Protein AF-A0A7X5VST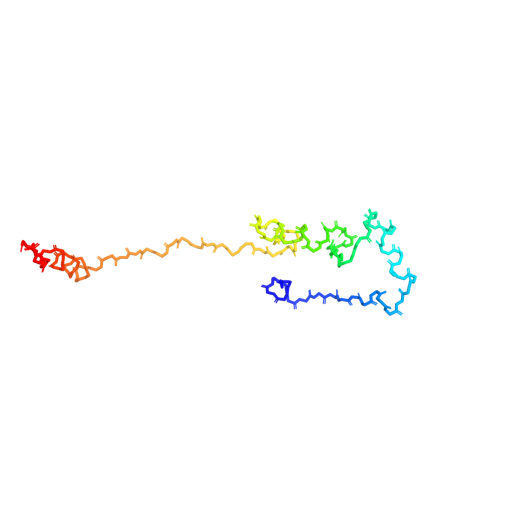8-F1 (afdb_monomer_lite)

Structure (mmCIF, N/CA/C/O backbone):
data_AF-A0A7X5VST8-F1
#
_entry.id   AF-A0A7X5VST8-F1
#
loop_
_atom_site.group_PDB
_atom_site.id
_atom_site.type_symbol
_atom_site.label_atom_id
_atom_site.label_alt_id
_atom_site.label_comp_id
_atom_site.label_asym_id
_atom_site.label_entity_id
_atom_site.label_seq_id
_atom_site.pdbx_PDB_ins_code
_atom_site.Cartn_x
_atom_site.Cartn_y
_atom_site.Cartn_z
_atom_site.occupancy
_atom_site.B_iso_or_equiv
_atom_site.auth_seq_id
_atom_site.auth_comp_id
_atom_site.auth_asym_id
_atom_site.auth_atom_id
_atom_site.pdbx_PDB_model_num
ATOM 1 N N . LEU A 1 1 ? 1.049 -5.183 6.070 1.00 91.12 1 LEU A N 1
ATOM 2 C CA . LEU A 1 1 ? -0.090 -4.242 6.020 1.00 91.12 1 LEU A CA 1
ATOM 3 C C . LEU A 1 1 ? -1.212 -4.861 5.197 1.00 91.12 1 LEU A C 1
ATOM 5 O O . LEU A 1 1 ? -2.142 -5.366 5.803 1.00 91.12 1 LEU A O 1
ATOM 9 N N . LEU A 1 2 ? -1.073 -4.958 3.869 1.00 93.94 2 LEU A N 1
ATOM 10 C CA . LEU A 1 2 ? -2.132 -5.489 2.993 1.00 93.94 2 LEU A CA 1
ATOM 11 C C . LEU A 1 2 ? -2.541 -6.942 3.296 1.00 93.94 2 LEU A C 1
ATOM 13 O O . LEU A 1 2 ? -3.728 -7.238 3.233 1.00 93.94 2 LEU A O 1
ATOM 17 N N . ASP A 1 3 ? -1.607 -7.802 3.726 1.00 94.00 3 ASP A N 1
ATOM 18 C CA . ASP A 1 3 ? -1.906 -9.184 4.162 1.00 94.00 3 ASP A CA 1
ATOM 19 C C . ASP A 1 3 ? -2.980 -9.275 5.262 1.00 94.00 3 ASP A C 1
ATOM 21 O O . ASP A 1 3 ? -3.622 -10.307 5.418 1.00 94.00 3 ASP A O 1
ATOM 25 N N . GLY A 1 4 ? -3.145 -8.215 6.063 1.00 91.06 4 GLY A N 1
ATOM 26 C CA . GLY A 1 4 ? -4.146 -8.148 7.128 1.00 91.06 4 GLY A CA 1
ATOM 27 C C . GLY A 1 4 ? -5.471 -7.508 6.709 1.00 91.06 4 GLY A C 1
ATOM 28 O O . GLY A 1 4 ? -6.390 -7.476 7.519 1.00 91.06 4 GLY A O 1
ATOM 29 N N . MET A 1 5 ? -5.568 -6.977 5.487 1.00 90.50 5 MET A N 1
ATOM 30 C CA . MET A 1 5 ? -6.724 -6.201 5.016 1.00 90.50 5 MET A CA 1
ATOM 31 C C . MET A 1 5 ? -7.468 -6.875 3.872 1.00 90.50 5 MET A C 1
ATOM 33 O O . MET A 1 5 ? -8.689 -6.781 3.798 1.00 90.50 5 MET A O 1
ATOM 37 N N . VAL A 1 6 ? -6.746 -7.534 2.965 1.00 91.19 6 VAL A N 1
ATOM 38 C CA . VAL A 1 6 ? -7.321 -8.150 1.766 1.00 91.19 6 VAL A CA 1
ATOM 39 C C . VAL A 1 6 ? -6.895 -9.605 1.655 1.00 91.19 6 VAL A C 1
ATOM 41 O O . VAL A 1 6 ? -5.788 -9.969 2.039 1.00 91.19 6 VAL A O 1
ATOM 44 N N . ALA A 1 7 ? -7.784 -10.437 1.113 1.00 89.56 7 ALA A N 1
ATOM 45 C CA . ALA A 1 7 ? -7.512 -11.861 0.932 1.00 89.56 7 ALA A CA 1
ATOM 46 C C . ALA A 1 7 ? -6.468 -12.118 -0.165 1.00 89.56 7 ALA A C 1
ATOM 48 O O . ALA A 1 7 ? -5.620 -12.990 -0.007 1.00 89.56 7 ALA A O 1
ATOM 49 N N . ASP A 1 8 ? -6.519 -11.338 -1.250 1.00 92.06 8 ASP A N 1
ATOM 50 C CA . ASP A 1 8 ? -5.693 -11.545 -2.435 1.00 92.06 8 ASP A CA 1
ATOM 51 C C . ASP A 1 8 ? -5.213 -10.213 -3.021 1.00 92.06 8 ASP A C 1
ATOM 53 O O . ASP A 1 8 ? -5.974 -9.255 -3.166 1.00 92.06 8 ASP A O 1
ATOM 57 N N . TYR A 1 9 ? -3.941 -10.173 -3.413 1.00 95.38 9 TYR A N 1
ATOM 58 C CA . TYR A 1 9 ? -3.337 -9.092 -4.188 1.00 95.38 9 TYR A CA 1
ATOM 59 C C . TYR A 1 9 ? -2.166 -9.636 -5.015 1.00 95.38 9 TYR A C 1
ATOM 61 O O . TYR A 1 9 ? -1.674 -10.740 -4.786 1.00 95.38 9 TYR A O 1
ATOM 69 N N . THR A 1 10 ? -1.721 -8.875 -6.014 1.00 96.06 10 THR A N 1
ATOM 70 C CA . THR A 1 10 ? -0.576 -9.247 -6.859 1.00 96.06 10 THR A CA 1
ATOM 71 C C . THR A 1 10 ? 0.609 -8.341 -6.569 1.00 96.06 10 THR A C 1
ATOM 73 O O . THR A 1 10 ? 0.458 -7.125 -6.473 1.00 96.06 10 THR A O 1
ATOM 76 N N . THR A 1 11 ? 1.798 -8.931 -6.473 1.00 95.69 11 THR A N 1
ATOM 77 C CA . THR A 1 11 ? 3.066 -8.203 -6.405 1.00 95.69 11 THR A CA 1
ATOM 78 C C . THR A 1 11 ? 3.809 -8.328 -7.727 1.00 95.69 11 THR A C 1
ATOM 80 O O . THR A 1 11 ? 3.755 -9.355 -8.403 1.00 95.69 11 THR A O 1
ATOM 83 N N . VAL A 1 12 ? 4.502 -7.260 -8.113 1.00 95.50 12 VAL A N 1
ATOM 84 C CA . VAL A 1 12 ? 5.356 -7.238 -9.302 1.00 95.50 12 VAL A CA 1
ATOM 85 C C . VAL A 1 12 ? 6.747 -6.810 -8.861 1.00 95.50 12 VAL A C 1
ATOM 87 O O . VAL A 1 12 ? 6.924 -5.706 -8.344 1.00 95.50 12 VAL A O 1
ATOM 90 N N . ASP A 1 13 ? 7.734 -7.685 -9.057 1.00 95.56 13 ASP A N 1
ATOM 91 C CA . ASP A 1 13 ? 9.133 -7.343 -8.814 1.00 95.56 13 ASP A CA 1
ATOM 92 C C . ASP A 1 13 ? 9.680 -6.517 -9.981 1.00 95.56 13 ASP A C 1
ATOM 94 O O . ASP A 1 13 ? 10.097 -7.031 -11.018 1.00 95.56 13 ASP A O 1
ATOM 98 N N . VAL A 1 14 ? 9.684 -5.205 -9.791 1.00 94.75 14 VAL A N 1
ATOM 99 C CA . VAL A 1 14 ? 10.195 -4.248 -10.775 1.00 94.75 14 VAL A CA 1
ATOM 100 C C . VAL A 1 14 ? 11.723 -4.206 -10.833 1.00 94.75 14 VAL A C 1
ATOM 102 O O . VAL A 1 14 ? 12.280 -3.602 -11.743 1.00 94.75 14 VAL A O 1
ATOM 105 N N . LEU A 1 15 ? 12.440 -4.821 -9.888 1.00 93.69 15 LEU A N 1
ATOM 106 C CA . LEU A 1 15 ? 13.902 -4.889 -9.950 1.00 93.69 15 LEU A CA 1
ATOM 107 C C . LEU A 1 15 ? 14.377 -5.928 -10.971 1.00 93.69 15 LEU A C 1
ATOM 109 O O . LEU A 1 15 ? 15.501 -5.819 -11.464 1.00 93.69 15 LEU A O 1
ATOM 113 N N . ALA A 1 16 ? 13.520 -6.891 -11.319 1.00 96.44 16 ALA A N 1
ATOM 114 C CA . ALA A 1 16 ? 13.796 -7.899 -12.335 1.00 96.44 16 ALA A CA 1
ATOM 115 C C . ALA A 1 16 ? 13.731 -7.351 -13.776 1.00 96.44 16 ALA A C 1
ATOM 117 O O . ALA A 1 16 ? 14.372 -7.916 -14.662 1.00 96.44 16 ALA A O 1
ATOM 118 N N . ASP A 1 17 ? 12.998 -6.255 -14.014 1.00 95.56 17 ASP A N 1
ATOM 119 C CA . ASP A 1 17 ? 12.826 -5.651 -15.341 1.00 95.56 17 ASP A CA 1
ATOM 1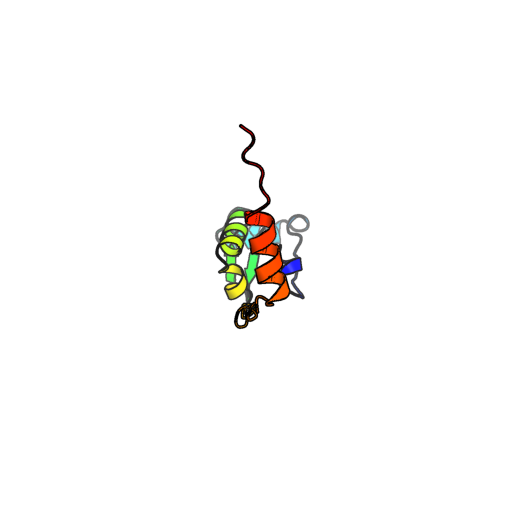20 C C . ASP A 1 17 ? 12.948 -4.111 -15.292 1.00 95.56 17 ASP A C 1
ATOM 122 O O . ASP A 1 17 ? 12.035 -3.417 -14.825 1.00 95.56 17 ASP A O 1
ATOM 126 N N . PRO A 1 18 ? 14.049 -3.541 -15.822 1.00 95.25 18 PRO A N 1
ATOM 127 C CA . PRO A 1 18 ? 14.248 -2.095 -15.881 1.00 95.25 18 PRO A CA 1
ATOM 128 C C . PRO A 1 18 ? 13.166 -1.334 -16.659 1.00 95.25 18 PRO A C 1
ATOM 130 O O . PRO A 1 18 ? 12.882 -0.188 -16.318 1.00 95.25 18 PRO A O 1
ATOM 133 N N . ALA A 1 19 ? 12.564 -1.936 -17.689 1.00 96.19 19 ALA A N 1
ATOM 134 C CA . ALA A 1 19 ? 11.531 -1.281 -18.487 1.00 96.19 19 ALA A CA 1
ATOM 135 C C . ALA A 1 19 ? 10.242 -1.109 -17.678 1.00 96.19 19 ALA A C 1
ATOM 137 O O . ALA A 1 19 ? 9.639 -0.038 -17.705 1.00 96.19 19 ALA A O 1
ATOM 138 N N . ILE A 1 20 ? 9.863 -2.125 -16.895 1.00 94.38 20 ILE A N 1
ATOM 139 C CA . ILE A 1 20 ? 8.744 -2.016 -15.950 1.00 94.38 20 ILE A CA 1
ATOM 140 C C . ILE A 1 20 ? 9.074 -0.970 -14.882 1.00 94.38 20 ILE A C 1
ATOM 142 O O . ILE A 1 20 ? 8.253 -0.100 -14.604 1.00 94.38 20 ILE A O 1
ATOM 146 N N . ARG A 1 21 ? 10.287 -1.004 -14.314 1.00 95.12 21 ARG A N 1
ATOM 147 C CA . ARG A 1 21 ? 10.707 -0.061 -13.267 1.00 95.12 21 ARG A CA 1
ATOM 148 C C . ARG A 1 21 ? 10.571 1.400 -13.675 1.00 95.12 21 ARG A C 1
ATOM 150 O O . ARG A 1 21 ? 10.123 2.205 -12.863 1.00 95.12 21 ARG A O 1
ATOM 157 N N . GLU A 1 22 ? 11.004 1.751 -14.880 1.00 96.62 22 GLU A N 1
ATOM 158 C CA . GLU A 1 22 ? 10.881 3.127 -15.364 1.00 96.62 22 GLU A CA 1
ATOM 159 C C . GLU A 1 22 ? 9.450 3.428 -15.826 1.00 96.62 22 GLU A C 1
ATOM 161 O O . GLU A 1 22 ? 8.903 4.470 -15.466 1.00 96.62 22 GLU A O 1
ATOM 166 N N . GLY A 1 23 ? 8.786 2.481 -16.498 1.00 95.56 23 GLY A N 1
ATOM 167 C CA . GLY A 1 23 ? 7.411 2.651 -16.969 1.00 95.56 23 GLY A CA 1
ATOM 168 C C . GLY A 1 23 ? 6.402 2.940 -15.852 1.00 95.56 23 GLY A C 1
ATOM 169 O O . GLY A 1 23 ? 5.547 3.808 -16.020 1.00 95.56 23 GLY A O 1
ATOM 170 N N . ILE A 1 24 ? 6.513 2.287 -14.685 1.00 95.44 24 ILE A N 1
ATOM 171 C CA . ILE A 1 24 ? 5.580 2.543 -13.571 1.00 95.44 24 ILE A CA 1
ATOM 172 C C . ILE A 1 24 ? 5.742 3.945 -12.978 1.00 95.44 24 ILE A C 1
ATOM 174 O O . ILE A 1 24 ? 4.761 4.531 -12.521 1.00 95.44 24 ILE A O 1
ATOM 178 N N . LYS A 1 25 ? 6.959 4.507 -13.006 1.00 95.94 25 LYS A N 1
ATOM 179 C CA . LYS A 1 25 ? 7.227 5.860 -12.504 1.00 95.94 25 LYS A CA 1
ATOM 180 C C . LYS A 1 25 ? 6.637 6.909 -13.430 1.00 95.94 25 LYS A C 1
ATOM 182 O O . LYS A 1 25 ? 6.064 7.885 -12.961 1.00 95.94 25 LYS A O 1
ATOM 187 N N . GLU A 1 26 ? 6.764 6.698 -14.738 1.00 96.44 26 GLU A N 1
ATOM 188 C CA . GLU A 1 26 ? 6.168 7.578 -15.742 1.00 96.44 26 GLU A CA 1
ATOM 189 C C . GLU A 1 26 ? 4.637 7.516 -15.692 1.00 96.44 26 GLU A C 1
ATOM 191 O O . GLU A 1 26 ? 3.988 8.560 -15.689 1.00 96.44 26 GLU A O 1
ATOM 196 N N . TYR A 1 27 ? 4.061 6.314 -15.579 1.00 95.06 27 TYR A N 1
ATOM 197 C CA . TYR A 1 27 ? 2.610 6.121 -15.523 1.00 95.06 27 TYR A CA 1
ATOM 198 C C . TYR A 1 27 ? 1.964 6.790 -14.300 1.00 95.06 27 TYR A C 1
ATOM 200 O O . TYR A 1 27 ? 0.983 7.517 -14.445 1.00 95.06 27 TYR A O 1
ATOM 208 N N . SER A 1 28 ? 2.529 6.592 -13.104 1.00 96.31 28 SER A N 1
ATOM 209 C CA . SER A 1 28 ? 2.043 7.237 -11.870 1.00 96.31 28 SER A CA 1
ATOM 210 C C . SER A 1 28 ? 2.449 8.700 -11.735 1.00 96.31 28 SER A C 1
ATOM 212 O O . SER A 1 28 ? 1.926 9.391 -10.864 1.00 96.31 28 SER A O 1
ATOM 214 N N . GLN A 1 29 ? 3.409 9.166 -12.542 1.00 96.44 29 GLN A N 1
ATOM 215 C CA . GLN A 1 29 ? 4.153 10.402 -12.289 1.00 96.44 29 GLN A CA 1
ATOM 216 C C . GLN A 1 29 ? 4.779 10.421 -10.880 1.00 96.44 29 GLN A C 1
ATOM 218 O O . GLN A 1 29 ? 4.901 11.475 -10.254 1.00 96.44 29 GLN A O 1
ATOM 223 N N . TRP A 1 30 ? 5.190 9.250 -10.376 1.00 96.12 30 TRP A N 1
ATOM 224 C CA . TRP A 1 30 ? 5.730 9.073 -9.031 1.00 96.12 30 TRP A CA 1
ATOM 225 C C . TRP A 1 30 ? 7.135 8.450 -9.057 1.00 96.12 30 TRP A C 1
ATOM 227 O O . TRP A 1 30 ? 7.337 7.389 -9.650 1.00 96.12 30 TRP A O 1
ATOM 237 N N . PRO A 1 31 ? 8.141 9.061 -8.404 1.00 93.69 31 PRO A N 1
ATOM 238 C CA . PRO A 1 31 ? 9.537 8.669 -8.602 1.00 93.69 31 PRO A CA 1
ATOM 239 C C . PRO A 1 31 ? 9.968 7.425 -7.811 1.00 93.69 31 PRO A C 1
ATOM 241 O O . PRO A 1 31 ? 10.999 6.825 -8.136 1.00 93.69 31 PRO A O 1
ATOM 244 N N . THR A 1 32 ? 9.234 7.051 -6.757 1.00 94.12 32 THR A N 1
ATOM 245 C CA . THR A 1 32 ? 9.667 6.034 -5.785 1.00 94.12 32 THR A CA 1
ATOM 246 C C . THR A 1 32 ? 8.852 4.744 -5.846 1.00 94.12 32 THR A C 1
ATOM 248 O O . THR A 1 32 ? 7.772 4.679 -6.428 1.00 94.12 32 THR A O 1
ATOM 251 N N . ILE A 1 33 ? 9.433 3.693 -5.268 1.00 94.69 33 ILE A N 1
ATOM 252 C CA . ILE A 1 33 ? 8.882 2.342 -5.109 1.00 94.69 33 ILE A CA 1
ATOM 253 C C . ILE A 1 33 ? 8.982 2.013 -3.609 1.00 94.69 33 ILE A C 1
ATOM 255 O O . ILE A 1 33 ? 9.980 2.415 -2.998 1.00 94.69 33 ILE A O 1
ATOM 259 N N . PRO A 1 34 ? 8.021 1.281 -3.008 1.00 95.25 34 PRO A N 1
ATOM 260 C CA . PRO A 1 34 ? 6.858 0.618 -3.623 1.00 95.25 34 PRO A CA 1
ATOM 261 C C . PRO A 1 34 ? 5.734 1.581 -4.035 1.00 95.25 34 PRO A C 1
ATOM 263 O O . PRO A 1 34 ? 5.635 2.674 -3.488 1.00 95.25 34 PRO A O 1
ATOM 266 N N . GLN A 1 35 ? 4.904 1.160 -4.997 1.00 97.50 35 GLN A N 1
ATOM 267 C CA . GLN A 1 35 ? 3.703 1.871 -5.459 1.00 97.50 35 GLN A CA 1
ATOM 268 C C . GLN A 1 35 ? 2.488 0.946 -5.342 1.00 97.50 35 GLN A C 1
ATOM 270 O O . GLN A 1 35 ? 2.553 -0.198 -5.797 1.00 97.50 35 GLN A O 1
ATOM 275 N N . LEU A 1 36 ? 1.395 1.431 -4.751 1.00 97.19 36 LEU A N 1
ATOM 276 C CA . LEU A 1 36 ? 0.133 0.699 -4.645 1.00 97.19 36 LEU A CA 1
ATOM 277 C C . LEU A 1 36 ? -0.854 1.172 -5.713 1.00 97.19 36 LEU A C 1
ATOM 279 O O . LEU A 1 36 ? -1.052 2.374 -5.894 1.00 97.19 36 LEU A O 1
ATOM 283 N N . TYR A 1 37 ? -1.510 0.214 -6.364 1.00 96.31 37 TYR A N 1
ATOM 284 C CA . TYR A 1 37 ? -2.588 0.470 -7.307 1.00 96.31 37 TYR A CA 1
ATOM 285 C C . TYR A 1 37 ? -3.832 -0.319 -6.923 1.00 96.31 37 TYR A C 1
ATOM 287 O O . TYR A 1 37 ? -3.744 -1.502 -6.591 1.00 96.31 37 TYR A O 1
ATOM 295 N N . VAL A 1 38 ? -4.995 0.315 -7.035 1.00 95.06 38 VAL A N 1
ATOM 296 C CA . VAL A 1 38 ? -6.296 -0.319 -6.812 1.00 9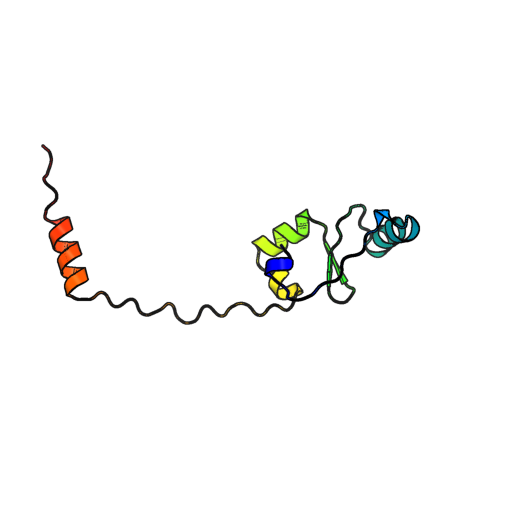5.06 38 VAL A CA 1
ATOM 297 C C . VAL A 1 38 ? -7.160 -0.058 -8.033 1.00 95.06 38 VAL A C 1
ATOM 299 O O . VAL A 1 38 ? -7.331 1.079 -8.454 1.00 95.06 38 VAL A O 1
ATOM 302 N N . ARG A 1 39 ? -7.670 -1.127 -8.657 1.00 91.50 39 ARG A N 1
ATOM 303 C CA . ARG A 1 39 ? -8.495 -1.047 -9.883 1.00 91.50 39 ARG A CA 1
ATOM 304 C C . ARG A 1 39 ? -7.838 -0.240 -11.025 1.00 91.50 39 ARG A C 1
ATOM 306 O O . ARG A 1 39 ? -8.530 0.348 -11.846 1.00 91.50 39 ARG A O 1
ATOM 313 N N . GLY A 1 40 ? -6.504 -0.250 -11.095 1.00 91.75 40 GLY A N 1
ATOM 314 C CA . GLY A 1 40 ? -5.720 0.462 -12.115 1.00 91.75 40 GLY A CA 1
ATOM 315 C C . GLY A 1 40 ? -5.390 1.921 -11.780 1.00 91.75 40 GLY A C 1
ATOM 316 O O . GLY A 1 40 ? -4.655 2.558 -12.536 1.00 91.75 40 GLY A O 1
ATOM 317 N N . GLU A 1 41 ? -5.880 2.433 -10.651 1.00 94.44 41 GLU A N 1
ATOM 318 C CA . GLU A 1 41 ? -5.605 3.781 -10.158 1.00 94.44 41 GLU A CA 1
ATOM 319 C C . GLU A 1 41 ? -4.450 3.772 -9.154 1.00 94.44 41 GLU A C 1
ATOM 321 O O . GLU A 1 41 ? -4.351 2.869 -8.321 1.00 94.44 41 GLU A O 1
ATOM 326 N N . PHE A 1 42 ? -3.559 4.758 -9.258 1.00 96.38 42 PHE A N 1
ATOM 327 C CA . PHE A 1 42 ? -2.441 4.930 -8.334 1.00 96.38 42 PHE A CA 1
ATOM 328 C C . PHE A 1 42 ? -2.940 5.491 -7.000 1.00 96.38 42 PHE A C 1
ATOM 330 O O . PHE A 1 42 ? -3.525 6.569 -6.970 1.00 96.38 42 PHE A O 1
ATOM 337 N N . ILE A 1 43 ? -2.673 4.774 -5.908 1.00 96.50 43 ILE A N 1
ATOM 338 C CA . ILE A 1 43 ? -3.064 5.183 -4.553 1.00 96.50 43 ILE A CA 1
ATOM 339 C C . ILE A 1 43 ? -1.940 5.950 -3.857 1.00 96.50 43 ILE A C 1
ATOM 341 O O . ILE A 1 43 ? -2.187 6.963 -3.211 1.00 96.50 43 ILE A O 1
ATOM 345 N N . GLY A 1 44 ? -0.696 5.479 -3.974 1.00 96.81 44 GLY A N 1
ATOM 346 C CA . GLY A 1 44 ? 0.427 6.130 -3.307 1.00 96.81 44 GLY A CA 1
ATOM 347 C C . GLY A 1 44 ? 1.668 5.263 -3.128 1.00 96.81 44 GLY A C 1
ATOM 348 O O . GLY A 1 44 ? 1.705 4.080 -3.488 1.00 96.81 44 GLY A O 1
ATOM 349 N N . GLY A 1 45 ? 2.694 5.892 -2.554 1.00 96.75 45 GLY A N 1
ATOM 350 C CA . GLY A 1 45 ? 3.892 5.235 -2.037 1.00 96.75 45 GLY A CA 1
ATOM 351 C C . GLY A 1 45 ? 3.693 4.649 -0.634 1.00 96.75 45 GLY A C 1
ATOM 352 O O . GLY A 1 45 ? 2.606 4.693 -0.067 1.00 96.75 45 GLY A O 1
ATOM 353 N N . CYS A 1 46 ? 4.762 4.095 -0.058 1.00 95.62 46 CYS A N 1
ATOM 354 C CA . CYS A 1 46 ? 4.728 3.441 1.259 1.00 95.62 46 CYS A CA 1
ATOM 355 C C . CYS A 1 46 ? 4.273 4.363 2.407 1.00 95.62 46 CYS A C 1
ATOM 357 O O . CYS A 1 46 ? 3.564 3.930 3.310 1.00 95.62 46 CYS A O 1
ATOM 359 N N . ASP A 1 47 ? 4.717 5.615 2.396 1.00 95.56 47 ASP A N 1
ATOM 360 C CA . ASP A 1 47 ? 4.376 6.651 3.372 1.00 95.56 47 ASP A CA 1
ATOM 361 C C . ASP A 1 47 ? 2.897 7.034 3.289 1.00 95.56 47 ASP A C 1
ATOM 363 O O . ASP A 1 47 ? 2.181 6.911 4.279 1.00 95.56 47 ASP A O 1
ATOM 367 N N . ILE A 1 48 ? 2.417 7.368 2.091 1.00 96.75 48 ILE A N 1
ATOM 368 C CA . ILE A 1 48 ? 1.010 7.724 1.855 1.00 96.75 48 ILE A CA 1
ATOM 369 C C . ILE A 1 48 ? 0.085 6.564 2.236 1.00 96.75 48 ILE A C 1
ATOM 371 O O . ILE A 1 48 ? -0.913 6.763 2.917 1.00 96.75 48 ILE A O 1
ATOM 375 N N . VAL A 1 49 ? 0.422 5.330 1.849 1.00 96.50 49 VAL A N 1
ATOM 376 C CA . VAL A 1 49 ? -0.397 4.152 2.181 1.00 96.50 49 VAL A CA 1
ATOM 377 C C . VAL A 1 49 ? -0.479 3.924 3.694 1.00 96.50 49 VAL A C 1
ATOM 379 O O . VAL A 1 49 ? -1.526 3.510 4.180 1.00 96.50 49 VAL A O 1
ATOM 382 N N . GLN A 1 50 ? 0.584 4.212 4.450 1.00 96.06 50 GLN A N 1
ATOM 383 C CA . GLN A 1 50 ? 0.541 4.139 5.915 1.00 96.06 50 GLN A CA 1
ATOM 384 C C . GLN A 1 50 ? -0.320 5.247 6.530 1.00 96.06 50 GLN A C 1
ATOM 386 O O . GLN A 1 50 ? -1.006 5.004 7.519 1.00 96.06 50 GLN A O 1
ATOM 391 N N . GLU A 1 51 ? -0.313 6.449 5.955 1.00 96.94 51 GLU A N 1
ATOM 392 C CA . GLU A 1 51 ? -1.190 7.539 6.396 1.00 96.94 51 GLU A CA 1
ATOM 393 C C . GLU A 1 51 ? -2.665 7.222 6.120 1.00 96.94 51 GLU A C 1
ATOM 395 O O . GLU A 1 51 ? -3.500 7.410 7.003 1.00 96.94 51 GLU A O 1
ATOM 400 N N . LEU A 1 52 ? -2.975 6.666 4.943 1.00 95.88 52 LEU A N 1
ATOM 401 C CA . LEU A 1 52 ? -4.326 6.222 4.578 1.00 95.88 52 LEU A CA 1
ATOM 402 C C . LEU A 1 52 ? -4.813 5.053 5.447 1.00 95.88 52 LEU A C 1
ATOM 404 O O . LEU A 1 52 ? -6.003 4.941 5.733 1.00 95.88 52 LEU A O 1
ATOM 408 N N . ASP A 1 53 ? -3.911 4.162 5.859 1.00 94.81 53 ASP A N 1
ATOM 409 C CA . ASP A 1 53 ? -4.225 3.116 6.837 1.00 94.81 53 ASP A CA 1
ATOM 410 C C . ASP A 1 53 ? -4.574 3.733 8.196 1.00 94.81 53 ASP A C 1
ATOM 412 O O . ASP A 1 53 ? -5.616 3.435 8.777 1.00 94.81 53 ASP A O 1
ATOM 416 N N . ALA A 1 54 ? -3.755 4.676 8.666 1.00 93.75 54 ALA A N 1
ATOM 417 C CA . ALA A 1 54 ? -3.986 5.359 9.933 1.00 93.75 54 ALA A CA 1
ATOM 418 C C . ALA A 1 54 ? -5.283 6.192 9.949 1.00 93.75 54 ALA A C 1
ATOM 420 O O . ALA A 1 54 ? -5.902 6.318 11.008 1.00 93.75 54 ALA A O 1
ATOM 421 N N . SER A 1 55 ? -5.698 6.759 8.810 1.00 94.56 55 SER A N 1
ATOM 422 C CA . SER A 1 55 ? -6.970 7.485 8.680 1.00 94.56 55 SER A CA 1
ATOM 423 C C . SER A 1 55 ? -8.182 6.569 8.475 1.00 94.56 55 SER A C 1
ATOM 425 O O . SER A 1 55 ? -9.310 7.006 8.694 1.00 94.56 55 SER A O 1
ATOM 427 N N . GLY A 1 56 ? -7.970 5.310 8.077 1.00 91.50 56 GLY A N 1
ATOM 428 C CA . GLY A 1 56 ? -9.018 4.359 7.692 1.00 91.50 56 GLY A CA 1
ATOM 429 C C . GLY A 1 56 ? -9.460 4.459 6.225 1.00 91.50 56 GLY A C 1
ATOM 430 O O . GLY A 1 56 ? -10.134 3.558 5.727 1.00 91.50 56 GLY A O 1
ATOM 431 N N . GLU A 1 57 ? -9.029 5.489 5.494 1.00 93.00 57 GLU A N 1
ATOM 432 C CA . GLU A 1 57 ? -9.381 5.723 4.082 1.00 93.00 57 GLU A CA 1
ATOM 433 C C . GLU A 1 57 ? -8.818 4.640 3.140 1.00 93.00 57 GLU A C 1
ATOM 435 O O . GLU A 1 57 ? -9.346 4.393 2.047 1.00 93.00 57 GLU A O 1
ATOM 440 N N . LEU A 1 58 ? -7.755 3.941 3.559 1.00 94.44 58 LEU A N 1
ATOM 441 C CA . LEU A 1 58 ? -7.216 2.815 2.800 1.00 94.44 58 LEU A CA 1
ATOM 442 C C . LEU A 1 58 ? -8.218 1.656 2.715 1.00 94.44 58 LEU A C 1
ATOM 444 O O . LEU A 1 58 ? -8.350 1.050 1.651 1.00 94.44 58 LEU A O 1
ATOM 448 N N . ALA A 1 59 ? -8.939 1.355 3.799 1.00 92.31 59 ALA A N 1
ATOM 449 C CA . ALA A 1 59 ? -9.932 0.281 3.816 1.00 92.31 59 ALA A CA 1
ATOM 450 C C . ALA A 1 59 ? -11.068 0.563 2.820 1.00 92.31 59 ALA A C 1
ATOM 452 O O . ALA A 1 59 ? -11.437 -0.316 2.037 1.00 92.31 59 ALA A O 1
ATOM 453 N N . GLU A 1 60 ? -11.534 1.815 2.770 1.00 90.50 60 GLU A N 1
ATOM 454 C CA . GLU A 1 60 ? -12.532 2.276 1.799 1.00 90.50 60 GLU A CA 1
ATOM 455 C C . GLU A 1 60 ? -12.031 2.110 0.359 1.00 90.50 60 GLU A C 1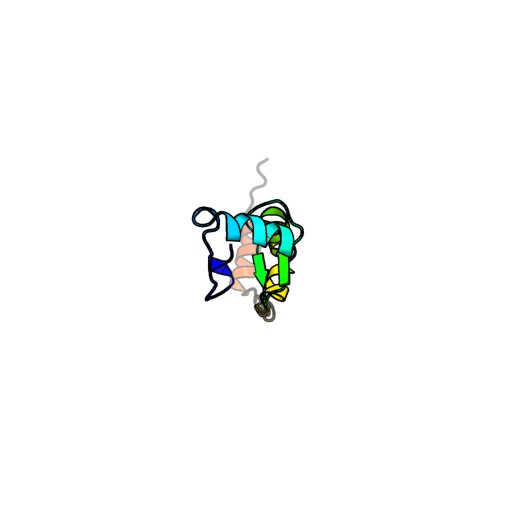
ATOM 457 O O . GLU A 1 60 ? -12.717 1.532 -0.487 1.00 90.50 60 GLU A O 1
ATOM 462 N N . SER A 1 61 ? -10.793 2.540 0.092 1.00 91.88 61 SER A N 1
ATOM 463 C CA . SER A 1 61 ? -10.160 2.412 -1.226 1.00 91.88 61 SER A CA 1
ATOM 464 C C . SER A 1 61 ? -10.083 0.947 -1.677 1.00 91.88 61 SER A C 1
ATOM 466 O O . SER A 1 61 ? -10.424 0.610 -2.819 1.00 91.88 61 SER A O 1
ATOM 468 N N . LEU A 1 62 ? -9.703 0.051 -0.761 1.00 92.50 62 LEU A N 1
ATOM 469 C CA . LEU A 1 62 ? -9.616 -1.394 -0.987 1.00 92.50 62 LEU A CA 1
ATOM 470 C C . LEU A 1 62 ? -10.994 -2.071 -1.114 1.00 92.50 62 LEU A C 1
ATOM 472 O O . LEU A 1 62 ? -11.071 -3.199 -1.599 1.00 92.50 62 LEU A O 1
ATOM 476 N N . GLY A 1 63 ? -12.087 -1.382 -0.771 1.00 87.50 63 GLY A N 1
ATOM 477 C CA . GLY A 1 63 ? -13.434 -1.955 -0.745 1.00 87.50 63 GLY A CA 1
ATOM 478 C C . GLY A 1 63 ? -13.621 -2.975 0.377 1.00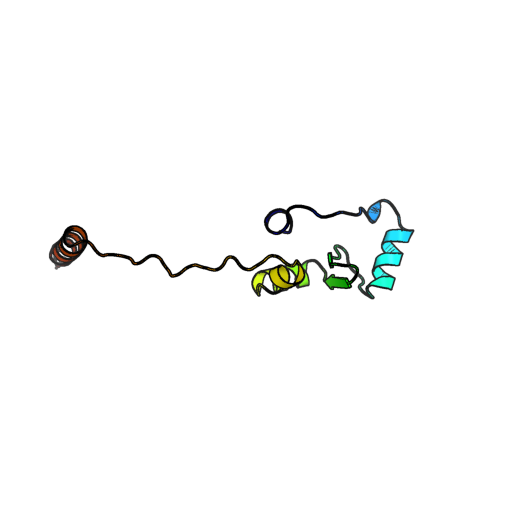 87.50 63 GLY A C 1
ATOM 479 O O . GLY A 1 63 ? -14.426 -3.893 0.237 1.00 87.50 63 GLY A O 1
ATOM 480 N N . VAL A 1 64 ? -12.848 -2.844 1.455 1.00 83.19 64 VAL A N 1
ATOM 481 C CA . VAL A 1 64 ? -13.053 -3.602 2.686 1.00 83.19 64 VAL A CA 1
ATOM 482 C C . VAL A 1 64 ? -14.182 -2.905 3.429 1.00 83.19 64 VAL A C 1
ATOM 484 O O . VAL A 1 64 ? -14.045 -1.745 3.815 1.00 83.19 64 VAL A O 1
ATOM 487 N N . GLU A 1 65 ? -15.318 -3.584 3.582 1.00 70.44 65 GLU A N 1
ATOM 488 C CA . GLU A 1 65 ? -16.414 -3.039 4.379 1.00 70.44 65 GLU A CA 1
ATOM 489 C C . GLU A 1 65 ? -15.910 -2.800 5.811 1.00 70.44 65 GLU A C 1
ATOM 491 O O . GLU A 1 65 ? -15.281 -3.698 6.389 1.00 70.44 65 GLU A O 1
ATOM 496 N N . PRO A 1 66 ? -16.146 -1.608 6.392 1.00 65.12 66 PRO A N 1
ATOM 497 C CA . PRO A 1 66 ? -15.845 -1.377 7.792 1.00 65.12 66 PRO A CA 1
ATOM 498 C C . PRO A 1 66 ? -16.520 -2.473 8.608 1.00 65.12 66 PRO A C 1
ATOM 500 O O . PRO A 1 66 ? -17.695 -2.771 8.389 1.00 65.12 66 PRO A O 1
ATOM 503 N N . ILE A 1 67 ? -15.794 -3.075 9.552 1.00 65.56 67 ILE A N 1
ATOM 504 C CA . ILE A 1 67 ? -16.452 -3.923 10.540 1.00 65.56 67 ILE A CA 1
ATOM 505 C C . ILE A 1 67 ? -17.430 -3.008 11.261 1.00 65.56 67 ILE A C 1
ATOM 507 O O . ILE A 1 67 ? -17.006 -2.115 11.999 1.00 65.56 67 ILE A O 1
ATOM 511 N N . GLU A 1 68 ? -18.725 -3.201 11.016 1.00 63.34 68 GLU A N 1
ATOM 512 C CA . GLU A 1 68 ? -19.745 -2.539 11.805 1.00 63.34 68 GLU A CA 1
ATOM 513 C C . GLU A 1 68 ? -19.493 -2.961 13.246 1.00 63.34 68 GLU A C 1
ATOM 515 O O . GLU A 1 68 ? -19.672 -4.125 13.621 1.00 63.34 68 GLU A O 1
ATOM 520 N N . VAL A 1 69 ? -18.985 -2.022 14.043 1.00 61.53 69 VAL A N 1
ATOM 521 C CA . VAL A 1 69 ? -18.936 -2.176 15.487 1.00 61.53 69 VAL A CA 1
ATOM 522 C C . VAL A 1 69 ? -20.399 -2.217 15.893 1.00 61.53 69 VAL A C 1
ATOM 524 O O . VAL A 1 69 ? -21.034 -1.177 16.057 1.00 61.53 69 VAL A O 1
ATOM 527 N N . GLY A 1 70 ? -20.956 -3.430 15.947 1.00 64.81 70 GLY A N 1
ATOM 528 C CA . GLY A 1 70 ? -22.290 -3.662 16.474 1.00 64.81 70 GLY A CA 1
ATOM 529 C C . GLY A 1 70 ? -22.404 -2.988 17.835 1.00 64.81 70 GLY A C 1
ATOM 530 O O . GLY A 1 70 ? -21.378 -2.759 18.488 1.00 64.81 70 GLY A O 1
ATOM 531 N N . GLU A 1 71 ? -23.632 -2.634 18.228 1.00 65.81 71 GLU A N 1
ATOM 532 C CA . GLU A 1 71 ? -23.892 -1.935 19.489 1.00 65.81 71 GLU A CA 1
ATOM 533 C C . GLU A 1 71 ? -22.978 -2.488 20.586 1.00 65.81 71 GLU A C 1
ATOM 535 O O . GLU A 1 71 ? -22.927 -3.716 20.761 1.00 65.81 71 GLU A O 1
ATOM 540 N N . PRO A 1 72 ? -22.189 -1.618 21.255 1.00 74.62 72 PRO A N 1
ATOM 541 C CA . PRO A 1 72 ? -21.273 -2.072 22.284 1.00 74.62 72 PRO A CA 1
ATOM 542 C C . PRO A 1 72 ? -22.068 -2.974 23.225 1.00 74.62 72 PRO A C 1
ATOM 544 O O . PRO A 1 72 ? -23.188 -2.602 23.591 1.00 74.62 72 PRO A O 1
ATOM 547 N N . PRO A 1 73 ? -21.551 -4.168 23.558 1.00 72.50 73 PRO A N 1
ATOM 548 C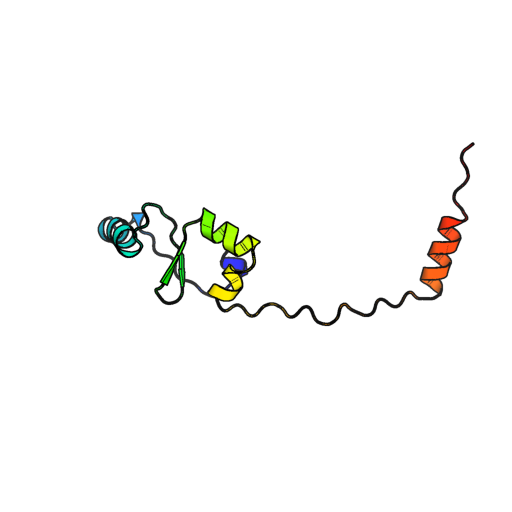 CA . PRO A 1 73 ? -22.321 -5.130 24.326 1.00 72.50 73 PRO A CA 1
ATOM 549 C C . PRO A 1 73 ? -22.833 -4.437 25.584 1.00 72.50 73 PRO A C 1
ATOM 551 O O . PRO A 1 73 ? -22.063 -3.747 26.257 1.00 72.50 73 PRO A O 1
ATOM 554 N N . GLU A 1 74 ? -24.122 -4.588 25.888 1.00 74.38 74 GLU A N 1
ATOM 555 C CA . GLU A 1 74 ? -24.664 -4.077 27.142 1.00 74.38 74 GLU A CA 1
ATOM 556 C C . GLU A 1 74 ? -23.858 -4.683 28.295 1.00 74.38 74 GLU A C 1
ATOM 558 O O . GLU A 1 74 ? -23.885 -5.889 28.553 1.00 74.38 74 GLU A O 1
ATOM 563 N N . ILE A 1 75 ? -23.081 -3.839 28.972 1.00 75.94 75 ILE A N 1
ATOM 564 C CA . ILE A 1 75 ? -22.322 -4.247 30.146 1.00 75.94 75 ILE A CA 1
ATOM 565 C C . ILE A 1 75 ? -23.293 -4.223 31.323 1.00 75.94 75 ILE A C 1
ATOM 567 O O . ILE A 1 75 ? -23.539 -3.175 31.920 1.00 75.94 75 ILE A O 1
ATOM 571 N N . GLU A 1 76 ? -23.847 -5.381 31.676 1.00 78.44 76 GLU A N 1
ATOM 572 C CA . GLU A 1 76 ? -24.652 -5.509 32.886 1.00 78.44 76 GLU A CA 1
ATOM 573 C C . GLU A 1 76 ? -23.730 -5.670 34.105 1.00 78.44 76 GLU A C 1
ATOM 575 O O . GLU A 1 76 ? -23.078 -6.700 34.306 1.00 78.44 76 GLU A O 1
ATOM 580 N N . ILE A 1 77 ? -23.657 -4.638 34.953 1.00 84.31 77 ILE A N 1
ATOM 581 C CA . ILE A 1 77 ? -22.975 -4.767 36.243 1.00 84.31 77 ILE A CA 1
ATOM 582 C C . ILE A 1 77 ? -23.859 -5.616 37.153 1.00 84.31 77 ILE A C 1
ATOM 584 O O . ILE A 1 77 ? -24.839 -5.133 37.724 1.00 84.31 77 ILE A O 1
ATOM 588 N N . THR A 1 78 ? -23.483 -6.882 37.329 1.00 85.88 78 THR A N 1
ATOM 589 C CA . THR A 1 78 ? -24.166 -7.760 38.285 1.00 85.88 78 THR A CA 1
ATOM 590 C C . THR A 1 78 ? -24.128 -7.156 39.689 1.00 85.88 78 THR A C 1
ATOM 592 O O . THR A 1 78 ? -23.150 -6.521 40.095 1.00 85.88 78 THR A O 1
ATOM 595 N N . THR A 1 79 ? -25.176 -7.390 40.481 1.00 83.44 79 THR A N 1
ATOM 596 C CA . THR A 1 79 ? -25.225 -6.928 41.877 1.00 83.44 79 THR A CA 1
ATOM 597 C C . THR A 1 79 ? -24.010 -7.406 42.673 1.00 83.44 79 THR A C 1
ATOM 599 O O . THR A 1 79 ? -23.460 -6.639 43.454 1.00 83.44 79 THR A O 1
ATOM 602 N N . ALA A 1 80 ? -23.542 -8.634 42.426 1.00 84.12 80 ALA A N 1
ATOM 603 C CA . ALA A 1 80 ? -22.339 -9.177 43.052 1.00 84.12 80 ALA A CA 1
ATOM 604 C C . ALA A 1 80 ? -21.079 -8.367 42.699 1.00 84.12 80 ALA A C 1
ATOM 606 O O . ALA A 1 80 ? -20.311 -8.021 43.594 1.00 84.12 80 ALA A O 1
ATOM 607 N N . ALA A 1 81 ? -20.897 -7.999 41.427 1.00 83.00 81 ALA A N 1
ATOM 608 C CA . ALA A 1 81 ? -19.785 -7.153 40.998 1.00 83.00 81 ALA A CA 1
ATOM 609 C C . ALA A 1 81 ? -19.882 -5.733 41.585 1.00 83.00 81 ALA A C 1
ATOM 611 O O . ALA A 1 81 ? -18.890 -5.195 42.074 1.00 83.00 81 ALA A O 1
ATOM 612 N N . ALA A 1 82 ? -21.081 -5.141 41.612 1.00 84.06 82 ALA A N 1
ATOM 613 C CA . ALA A 1 82 ? -21.304 -3.825 42.211 1.00 84.06 82 ALA A CA 1
ATOM 614 C C . ALA A 1 82 ? -21.035 -3.815 43.726 1.00 84.06 82 ALA A C 1
ATOM 616 O O . ALA A 1 82 ? -20.527 -2.828 44.259 1.00 84.06 82 ALA A O 1
ATOM 617 N N . THR A 1 83 ? -21.382 -4.893 44.430 1.00 84.31 83 THR A N 1
ATOM 618 C CA . THR A 1 83 ? -21.093 -5.055 45.861 1.00 84.31 83 THR A CA 1
ATOM 619 C C . THR A 1 83 ? -19.598 -5.222 46.098 1.00 84.31 83 THR A C 1
ATOM 621 O O . THR A 1 83 ? -19.038 -4.466 46.886 1.00 84.31 83 THR A O 1
ATOM 624 N N . ALA A 1 84 ? -18.933 -6.105 45.349 1.00 84.69 84 ALA A N 1
ATOM 625 C CA . ALA A 1 84 ? -17.496 -6.335 45.475 1.00 84.69 84 ALA A CA 1
ATOM 626 C C . ALA A 1 84 ? -16.670 -5.053 45.250 1.00 84.69 84 ALA A C 1
ATOM 628 O O . ALA A 1 84 ? -15.729 -4.783 45.994 1.00 84.69 84 ALA A O 1
ATOM 629 N N . LEU A 1 85 ? -17.053 -4.217 44.275 1.00 83.12 85 LEU A N 1
ATOM 630 C CA . LEU A 1 85 ? -16.398 -2.926 44.028 1.00 83.12 85 LEU A CA 1
ATOM 631 C C . LEU A 1 85 ? -16.610 -1.923 45.175 1.00 83.12 85 LEU A C 1
ATOM 633 O O . LEU A 1 85 ? -15.686 -1.188 45.521 1.00 83.12 85 LEU A O 1
ATOM 637 N N . ARG A 1 86 ? -17.804 -1.886 45.786 1.00 82.44 86 ARG A N 1
ATOM 638 C CA . ARG A 1 86 ? -18.090 -0.994 46.927 1.00 82.44 86 ARG A CA 1
ATOM 639 C C . ARG A 1 86 ? -17.367 -1.423 48.197 1.00 82.44 86 ARG A C 1
ATOM 641 O O . ARG A 1 86 ? -16.876 -0.560 48.917 1.00 82.44 86 ARG A O 1
ATOM 648 N N . GLU A 1 87 ? -17.303 -2.722 48.466 1.00 83.88 87 GLU A N 1
ATOM 649 C CA . GLU A 1 87 ? -16.603 -3.270 49.631 1.00 83.88 87 GLU A CA 1
ATOM 650 C C . GLU A 1 87 ? -15.096 -3.023 49.534 1.00 83.88 87 GLU A C 1
ATOM 652 O O . GLU A 1 87 ? -14.497 -2.528 50.486 1.00 83.88 87 GLU A O 1
ATOM 657 N N . ALA A 1 88 ? -14.503 -3.252 48.357 1.00 79.12 88 ALA A N 1
ATOM 658 C CA . ALA A 1 88 ? -13.089 -2.971 48.115 1.00 79.12 88 ALA A CA 1
ATOM 659 C C . ALA A 1 88 ? -12.742 -1.475 48.254 1.00 79.12 88 ALA A C 1
ATOM 661 O O . ALA A 1 88 ? -11.669 -1.138 48.748 1.00 79.12 88 ALA A O 1
ATOM 662 N N . ALA A 1 89 ? -13.648 -0.568 47.868 1.00 75.81 89 ALA A N 1
ATOM 663 C CA . ALA A 1 89 ? -13.455 0.875 48.038 1.00 75.81 89 ALA A CA 1
ATOM 664 C C . ALA A 1 89 ? -13.564 1.340 49.504 1.00 75.81 89 ALA A C 1
ATOM 666 O O . ALA A 1 89 ? -13.009 2.375 49.860 1.00 75.81 89 ALA A O 1
ATOM 667 N N . GLN A 1 90 ? -14.274 0.591 50.353 1.00 71.94 90 GLN A N 1
ATOM 668 C CA . GLN A 1 90 ? -14.447 0.894 51.780 1.00 71.94 90 GLN A CA 1
ATOM 669 C C . GLN A 1 90 ? -13.382 0.238 52.666 1.00 71.94 90 GLN A C 1
ATOM 671 O O . GLN A 1 90 ? -13.231 0.626 53.822 1.00 71.94 90 GLN A O 1
ATOM 676 N N . SER A 1 91 ? -12.645 -0.746 52.145 1.00 63.56 91 SER A N 1
ATOM 677 C CA . SER A 1 91 ? -11.608 -1.467 52.884 1.00 63.56 91 SER A CA 1
ATOM 678 C C . SER A 1 91 ? -10.194 -0.928 52.670 1.00 63.56 91 SER A C 1
ATOM 680 O O . SER A 1 91 ? -9.248 -1.585 53.098 1.00 63.56 91 SER A O 1
ATOM 682 N N . ALA A 1 92 ? -10.013 0.213 51.997 1.00 59.97 92 ALA A N 1
ATOM 683 C CA . ALA A 1 92 ? -8.714 0.877 51.970 1.00 59.97 92 ALA A CA 1
ATOM 684 C C . ALA A 1 92 ? -8.424 1.425 53.382 1.00 59.97 92 ALA A C 1
ATOM 686 O O . ALA A 1 92 ? -9.181 2.276 53.855 1.00 59.97 92 ALA A O 1
ATOM 687 N N . PRO A 1 93 ? -7.383 0.942 54.085 1.00 58.44 93 PRO A N 1
ATOM 688 C CA . PRO A 1 93 ? -6.933 1.618 55.285 1.00 58.44 93 PRO A CA 1
ATOM 689 C C . PRO A 1 93 ? -6.397 2.991 54.871 1.00 58.44 93 PRO A C 1
ATOM 691 O O . PRO A 1 93 ? -5.567 3.085 53.967 1.00 58.44 93 PRO A O 1
ATOM 694 N N . ASP A 1 94 ? -6.889 4.050 55.517 1.00 59.94 94 ASP A N 1
ATOM 695 C CA . ASP A 1 94 ? -6.157 5.313 55.612 1.00 59.94 94 ASP A CA 1
ATOM 696 C C . ASP A 1 94 ? -4.827 4.980 56.309 1.00 59.94 94 ASP A C 1
ATOM 698 O O . ASP A 1 94 ? -4.772 4.873 57.537 1.00 59.94 94 ASP A O 1
ATOM 702 N N . ASP A 1 95 ? -3.772 4.725 55.529 1.00 56.59 95 ASP A N 1
ATOM 703 C CA . ASP A 1 95 ? -2.402 4.670 56.039 1.00 56.59 95 ASP A CA 1
ATOM 704 C C . ASP A 1 95 ? -2.020 6.098 56.464 1.00 56.59 95 ASP A C 1
ATOM 706 O O . ASP A 1 95 ? -1.586 6.928 55.660 1.00 56.59 95 ASP A O 1
ATOM 710 N N . ALA A 1 96 ? -2.286 6.373 57.742 1.00 45.75 96 ALA A N 1
ATOM 711 C CA . ALA A 1 96 ? -1.844 7.531 58.510 1.00 45.75 96 ALA A CA 1
ATOM 712 C C . ALA A 1 96 ? -0.395 7.377 59.000 1.00 45.75 96 ALA A C 1
ATOM 714 O O . ALA A 1 96 ? 0.011 6.239 59.336 1.00 45.75 96 ALA A O 1
#

Foldseek 3Di:
DVVVQDPDDDDDDCVVPVVSLVVVCVVLVHNDDDWDDDPNHTQDHPVSCVVCVVVVVNNVSNVNPPPPPPDDPPDDCDPVNVVVVVVVVVPDDPPD

Radius of gyration: 25.41 Å; chains: 1; bounding box: 40×22×77 Å

pLDDT: mean 87.14, std 12.05, range [45.75, 97.5]

Secondary structure (DSSP, 8-state):
-GGGT-S------TTS-HHHHHHHHHHHT--SS-EEEETTEEEEEHHHHHHHHHHSHHHHHHT-------S-------HHHHHHHHHHHH------

Sequence (96 aa):
LLDGMVADYTTVDVLADPAIREGIKEYSQWPTIPQLYVRGEFIGGCDIVQELDASGELAESLGVEPIEVGEPPEIEITTAAATALREAAQSAPDDA